Protein AF-A0A1Q7VAT1-F1 (afdb_monomer_lite)

Sequence (156 aa):
AGDKAREAEQAGADFVGTEYIAKIKENWLDFDVLIATPDQMGQLGQLGRILGPRGLMPNPKAGTVTFDVTRAVREVKAGKIEYRVDKAGNVHAAIGKVSFAPEALEQNFKAFMDQIVRSKPSTSKGVYIRNVAISSSMGPGVSVDITPYRSVGSER

pLDDT: mean 81.94, std 9.61, range [33.47, 91.94]

Secondary structure (DSSP, 8-state):
--HHHHHHHHTT-S--SSTHHHHHHTT----S---B-GGGHHHHGGGHHHHTTTT-S--GGGT-B-S-HHHHHHHHHTTPPP-EE-TTS-EE-----TTS-HHHHHHHHHHHHHHHHHT--TT--S-S---EEE--TTS--EEE--GGG--SS---

Foldseek 3Di:
DPDLQVLLVVLPPPDGDPVVLVVVVVVDDPDDEAAEEPVCVVSCVVSCVPCVVVVNRQDVVLVSYHPNNSVVSNCVVVPDWDWDQDPVRDIDTDLDDPPDDPVSSVVSVVVVLVVQLVVDDPPDDDFSDDWDWDDDPPGDTDTDDCVVSRPPPPDD

Structure (mmCIF, N/CA/C/O backbone):
data_AF-A0A1Q7VAT1-F1
#
_entry.id   AF-A0A1Q7VAT1-F1
#
loop_
_atom_site.group_PDB
_atom_site.id
_atom_site.type_symbol
_atom_site.label_atom_id
_atom_site.label_alt_id
_atom_site.label_comp_id
_atom_site.label_asym_id
_atom_site.label_entity_id
_atom_site.label_seq_id
_atom_site.pdbx_PDB_ins_code
_atom_site.Cartn_x
_atom_site.Cartn_y
_atom_site.Cartn_z
_atom_site.occupancy
_atom_site.B_iso_or_equiv
_atom_site.auth_seq_id
_atom_site.auth_comp_id
_atom_site.auth_asym_id
_atom_site.auth_atom_id
_atom_site.pdbx_PDB_model_num
ATOM 1 N N . ALA A 1 1 ? -18.378 5.296 19.110 1.00 52.69 1 ALA A N 1
ATOM 2 C CA . ALA A 1 1 ? -17.877 3.995 18.629 1.00 52.69 1 ALA A CA 1
ATOM 3 C C . ALA A 1 1 ? -19.077 3.074 18.467 1.00 52.69 1 ALA A C 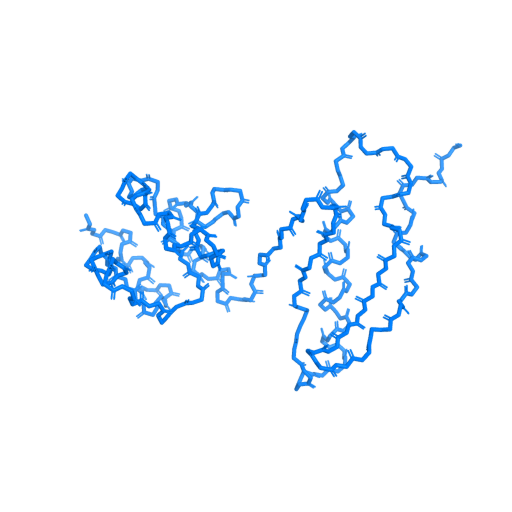1
ATOM 5 O O . ALA A 1 1 ? -19.675 2.723 19.472 1.00 52.69 1 ALA A O 1
ATOM 6 N N . GLY A 1 2 ? -19.537 2.795 17.249 1.00 62.56 2 GLY A N 1
ATOM 7 C CA . GLY A 1 2 ? -20.758 1.998 17.082 1.00 62.56 2 GLY A CA 1
ATOM 8 C C . GLY A 1 2 ? -20.930 1.505 15.659 1.00 62.56 2 GLY A C 1
ATOM 9 O O . GLY A 1 2 ? -20.718 0.330 15.390 1.00 62.56 2 GLY A O 1
ATOM 10 N N . ASP A 1 3 ? -21.215 2.415 14.735 1.00 76.19 3 ASP A N 1
ATOM 11 C CA . ASP A 1 3 ? -21.599 1.995 13.383 1.00 76.19 3 ASP A CA 1
ATOM 12 C C . ASP A 1 3 ? -20.381 1.689 12.507 1.00 76.19 3 ASP A C 1
ATOM 14 O O . ASP A 1 3 ? -20.290 0.618 11.918 1.00 76.19 3 ASP A O 1
ATOM 18 N N . LYS A 1 4 ? -19.359 2.554 12.537 1.00 79.56 4 LYS A N 1
ATOM 19 C CA . LYS A 1 4 ? -18.121 2.359 11.759 1.00 79.56 4 LYS A CA 1
ATOM 20 C C . LYS A 1 4 ? -17.284 1.158 12.205 1.00 79.56 4 LYS A C 1
ATOM 22 O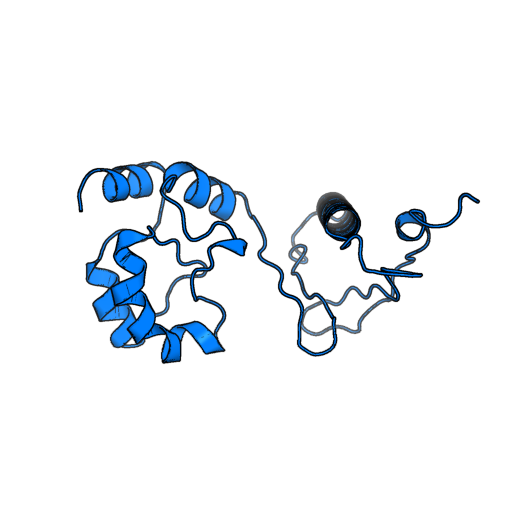 O . LYS A 1 4 ? -16.587 0.570 11.387 1.00 79.56 4 LYS A O 1
ATOM 27 N N . ALA A 1 5 ? -17.367 0.785 13.482 1.00 79.62 5 ALA A N 1
ATOM 28 C CA . ALA A 1 5 ? -16.709 -0.414 13.998 1.00 79.62 5 ALA A CA 1
ATOM 29 C C . ALA A 1 5 ? -17.399 -1.681 13.467 1.00 79.62 5 ALA A C 1
ATOM 31 O O . ALA A 1 5 ? -16.748 -2.536 12.877 1.00 79.62 5 ALA A O 1
ATOM 32 N N . ARG A 1 6 ? -18.733 -1.748 13.557 1.00 81.69 6 ARG A N 1
ATOM 33 C CA . ARG A 1 6 ? -19.515 -2.864 13.002 1.00 81.69 6 ARG A CA 1
ATOM 34 C C . ARG A 1 6 ? -19.344 -2.998 11.489 1.00 81.69 6 ARG A C 1
ATOM 36 O O . ARG A 1 6 ? -19.197 -4.105 10.984 1.00 81.69 6 ARG A O 1
ATOM 43 N N . GLU A 1 7 ? -19.316 -1.879 10.766 1.00 82.50 7 GLU A N 1
ATOM 44 C CA . GLU A 1 7 ? -19.032 -1.851 9.324 1.00 82.50 7 GLU A CA 1
ATOM 45 C C . GLU A 1 7 ? -17.648 -2.431 8.984 1.00 82.50 7 GLU A C 1
ATOM 47 O O . GLU A 1 7 ? -17.498 -3.093 7.955 1.00 82.50 7 GLU A O 1
ATOM 52 N N . ALA A 1 8 ? -16.639 -2.199 9.831 1.00 82.56 8 ALA A N 1
ATOM 53 C CA . ALA A 1 8 ? -15.291 -2.733 9.652 1.00 82.56 8 ALA A CA 1
ATOM 54 C C . ALA A 1 8 ? -15.224 -4.243 9.930 1.00 82.56 8 ALA A C 1
ATOM 56 O O . ALA A 1 8 ? -14.625 -4.980 9.147 1.00 82.56 8 ALA A O 1
ATOM 57 N N . GLU A 1 9 ? -15.880 -4.711 10.997 1.00 83.81 9 GLU A N 1
ATOM 58 C CA . GLU A 1 9 ? -15.989 -6.141 11.323 1.00 83.81 9 GLU A CA 1
ATOM 59 C C . GLU A 1 9 ? -16.681 -6.909 10.191 1.00 83.81 9 GLU A C 1
ATOM 61 O O . GLU A 1 9 ? -16.177 -7.924 9.715 1.00 83.81 9 GLU A O 1
ATOM 66 N N . GLN A 1 10 ? -17.793 -6.375 9.676 1.00 84.00 10 GLN A N 1
ATOM 67 C CA . GLN A 1 10 ? -18.518 -6.962 8.544 1.00 84.00 10 GLN A CA 1
ATOM 68 C C . GLN A 1 10 ? -17.721 -6.925 7.235 1.00 84.00 10 GLN A C 1
ATOM 70 O O . GLN A 1 10 ? -17.895 -7.789 6.376 1.00 84.00 10 GLN A O 1
ATOM 75 N N . ALA A 1 11 ? -16.840 -5.936 7.062 1.00 81.81 11 ALA A N 1
ATOM 76 C CA . ALA A 1 11 ? -15.919 -5.878 5.930 1.00 81.81 11 ALA A CA 1
ATOM 77 C C . ALA A 1 11 ? -14.768 -6.893 6.041 1.00 81.81 11 ALA A C 1
ATOM 79 O O . ALA A 1 11 ? -14.020 -7.068 5.077 1.00 81.81 11 ALA A O 1
ATOM 80 N N . GLY A 1 12 ? -14.648 -7.567 7.188 1.00 82.00 12 GLY A N 1
ATOM 81 C CA . GLY A 1 12 ? -13.654 -8.590 7.457 1.00 82.00 12 GLY A CA 1
ATOM 82 C C . GLY A 1 12 ? -12.355 -8.042 8.028 1.00 82.00 12 GLY A C 1
ATOM 83 O O . GLY A 1 12 ? -11.325 -8.650 7.783 1.00 82.00 12 GLY A O 1
ATOM 84 N N . ALA A 1 13 ? -12.349 -6.907 8.730 1.00 84.88 13 ALA A N 1
ATOM 85 C CA . ALA A 1 13 ? -11.155 -6.450 9.444 1.00 84.88 13 ALA A CA 1
ATOM 86 C C . ALA A 1 13 ? -10.781 -7.421 10.582 1.00 84.88 13 ALA A C 1
ATOM 88 O O . ALA A 1 13 ? -11.657 -7.905 11.294 1.00 84.88 13 ALA A O 1
ATOM 89 N N . ASP A 1 14 ? -9.486 -7.703 10.753 1.00 84.31 14 ASP A N 1
ATOM 90 C CA . ASP A 1 14 ? -9.007 -8.715 11.710 1.00 84.31 14 ASP A CA 1
ATOM 91 C C . ASP A 1 14 ? -9.039 -8.211 13.167 1.00 84.31 14 ASP A C 1
ATOM 93 O O . ASP A 1 14 ? -9.355 -8.964 14.086 1.00 84.31 14 ASP A O 1
ATOM 97 N N . PHE A 1 15 ? -8.770 -6.918 13.373 1.00 85.81 15 PHE A N 1
ATOM 98 C CA . PHE A 1 15 ? -8.848 -6.248 14.671 1.00 85.81 15 PHE A CA 1
ATOM 99 C C . PHE A 1 15 ? -9.597 -4.923 14.526 1.00 85.81 15 PHE A C 1
ATOM 101 O O . PHE A 1 15 ? -9.229 -4.083 13.703 1.00 85.81 15 PHE A O 1
ATOM 108 N N . VAL A 1 16 ? -10.638 -4.721 15.334 1.00 85.62 16 VAL A N 1
ATOM 109 C CA . VAL A 1 16 ? -11.474 -3.515 15.299 1.00 85.62 16 VAL A CA 1
ATOM 110 C C . VAL A 1 16 ? -11.679 -3.015 16.718 1.00 85.62 16 VAL A C 1
ATOM 112 O O . VAL A 1 16 ? -12.154 -3.758 17.564 1.00 85.62 16 VAL A O 1
ATOM 115 N N . GLY A 1 17 ? -11.334 -1.755 16.979 1.00 83.06 17 GLY A N 1
ATOM 116 C CA . GLY A 1 17 ? -11.591 -1.140 18.278 1.00 83.06 17 GLY A CA 1
ATOM 117 C C . GLY A 1 17 ? -10.589 -0.056 18.662 1.00 83.06 17 GLY A C 1
ATOM 118 O O . GLY A 1 17 ? -9.459 -0.009 18.174 1.00 83.06 17 GLY A O 1
ATOM 119 N N . THR A 1 18 ? -11.006 0.836 19.556 1.00 79.75 18 THR A N 1
ATOM 120 C CA . THR A 1 18 ? -10.150 1.899 20.109 1.00 79.75 18 THR A CA 1
ATOM 121 C C . THR A 1 18 ? -9.209 1.385 21.204 1.00 79.75 18 THR A C 1
ATOM 123 O O . THR A 1 18 ? -8.194 2.008 21.496 1.00 79.75 18 THR A O 1
ATOM 126 N N . GLU A 1 19 ? -9.499 0.225 21.786 1.00 81.56 19 GLU A N 1
ATOM 127 C CA . GLU A 1 19 ? -8.686 -0.467 22.789 1.00 81.56 19 GLU A CA 1
ATOM 128 C C . GLU A 1 19 ? -7.303 -0.874 22.262 1.00 81.56 19 GLU A C 1
ATOM 130 O O . GLU A 1 19 ? -6.327 -0.905 23.015 1.00 81.56 19 GLU A O 1
ATOM 135 N N . TYR A 1 20 ? -7.178 -1.106 20.952 1.00 82.38 20 TYR A N 1
ATOM 136 C CA . TYR A 1 20 ? -5.902 -1.438 20.323 1.00 82.38 20 TYR A CA 1
ATOM 137 C C . TYR A 1 20 ? -4.934 -0.250 20.311 1.00 82.38 20 TYR A C 1
ATOM 139 O O . TYR A 1 20 ? -3.726 -0.460 20.276 1.00 82.38 20 TYR A O 1
ATOM 147 N N . ILE A 1 21 ? -5.417 0.993 20.446 1.00 81.38 21 ILE A N 1
ATOM 148 C CA . ILE A 1 21 ? -4.556 2.183 20.562 1.00 81.38 21 ILE A CA 1
ATOM 149 C C . ILE A 1 21 ? -3.652 2.072 21.797 1.00 81.38 21 ILE A C 1
ATOM 151 O O . ILE A 1 21 ? -2.473 2.422 21.729 1.00 81.38 21 ILE A O 1
ATOM 155 N N . ALA A 1 22 ? -4.173 1.556 22.916 1.00 83.62 22 ALA A N 1
ATOM 156 C CA . ALA A 1 22 ? -3.383 1.329 24.125 1.00 83.62 22 ALA A CA 1
ATOM 157 C C . ALA A 1 22 ? -2.342 0.217 23.916 1.00 83.62 22 ALA A C 1
ATOM 159 O O . ALA A 1 22 ? -1.1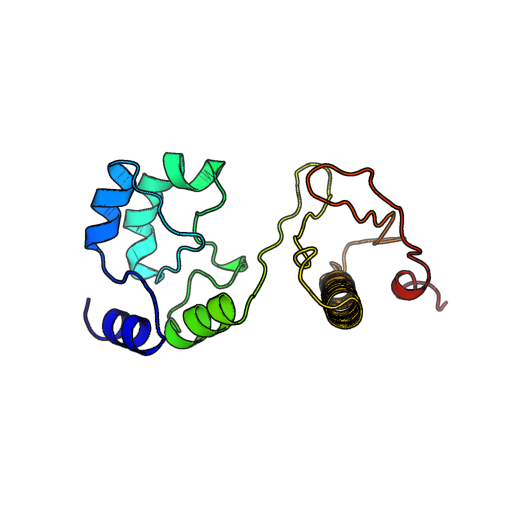75 0.408 24.246 1.00 83.62 22 ALA A O 1
ATOM 160 N N . LYS A 1 23 ? -2.720 -0.888 23.262 1.00 83.38 23 LYS A N 1
ATOM 161 C CA . LYS A 1 23 ? -1.786 -1.976 22.924 1.00 83.38 23 LYS A CA 1
ATOM 162 C C . LYS A 1 23 ? -0.657 -1.508 22.001 1.00 83.38 23 LYS A C 1
ATOM 164 O O . LYS A 1 23 ? 0.498 -1.865 22.204 1.00 83.38 23 LYS A O 1
ATOM 169 N N . ILE A 1 24 ? -0.956 -0.651 21.023 1.00 84.31 24 ILE A N 1
ATOM 170 C CA . ILE A 1 24 ? 0.060 -0.078 20.126 1.00 84.31 24 ILE A CA 1
ATOM 171 C C . ILE A 1 24 ? 1.037 0.820 20.903 1.00 84.31 24 ILE A C 1
ATOM 173 O O . ILE A 1 24 ? 2.231 0.834 20.597 1.00 84.31 24 ILE A O 1
ATOM 177 N N . LYS A 1 25 ? 0.573 1.533 21.945 1.00 82.12 25 LYS A N 1
ATOM 178 C CA . LYS A 1 25 ? 1.469 2.274 22.860 1.00 82.12 25 LYS A CA 1
ATOM 179 C C . LYS A 1 25 ? 2.420 1.335 23.605 1.00 82.12 25 LYS A C 1
ATOM 181 O O . LYS A 1 25 ? 3.569 1.704 23.822 1.00 82.12 25 LYS A O 1
ATOM 186 N N . GLU A 1 26 ? 1.965 0.130 23.932 1.00 84.62 26 GLU A N 1
ATOM 187 C CA . GLU A 1 26 ? 2.759 -0.950 24.536 1.00 84.62 26 GLU A CA 1
ATOM 188 C C . GLU A 1 26 ? 3.605 -1.733 23.512 1.00 84.62 26 GLU A C 1
ATOM 190 O O . GLU A 1 26 ? 4.134 -2.796 23.825 1.00 84.62 26 GLU A O 1
ATOM 195 N N . ASN A 1 27 ? 3.792 -1.187 22.303 1.00 81.50 27 ASN A N 1
ATOM 196 C CA . ASN A 1 27 ? 4.615 -1.753 21.230 1.00 81.50 27 ASN A CA 1
ATOM 197 C C . ASN A 1 27 ? 4.039 -3.030 20.583 1.00 81.50 27 ASN A C 1
ATOM 199 O O . ASN A 1 27 ? 4.778 -3.807 19.977 1.00 81.50 27 ASN A O 1
ATOM 203 N N . TRP A 1 28 ? 2.720 -3.230 20.659 1.00 83.50 28 TRP A N 1
ATOM 204 C CA . TRP A 1 28 ? 2.020 -4.263 19.895 1.00 83.50 28 TRP A CA 1
ATOM 205 C C . TRP A 1 28 ? 1.828 -3.837 18.431 1.00 83.50 28 TRP A C 1
ATOM 207 O O . TRP A 1 28 ? 1.232 -2.792 18.158 1.00 83.50 28 TRP A O 1
ATOM 217 N N . LEU A 1 29 ? 2.354 -4.627 17.490 1.00 80.25 29 LEU A N 1
ATOM 218 C CA . LEU A 1 29 ? 2.448 -4.277 16.065 1.00 80.25 29 LEU A CA 1
ATOM 219 C C . LEU A 1 29 ? 2.175 -5.481 15.145 1.00 80.25 29 LEU A C 1
ATOM 221 O O . LEU A 1 29 ? 2.797 -5.611 14.095 1.00 80.25 29 LEU A O 1
ATOM 225 N N . ASP A 1 30 ? 1.241 -6.350 15.529 1.00 84.62 30 ASP A N 1
ATOM 226 C CA . ASP A 1 30 ? 0.858 -7.535 14.745 1.00 84.62 30 ASP A CA 1
ATOM 227 C C . ASP A 1 30 ? -0.177 -7.190 13.654 1.00 84.62 30 ASP A C 1
ATOM 229 O O . ASP A 1 30 ? -1.235 -7.811 13.552 1.00 84.62 30 ASP A O 1
ATOM 233 N N . PHE A 1 31 ? 0.091 -6.150 12.862 1.00 85.62 31 PHE A N 1
ATOM 234 C CA . PHE A 1 31 ? -0.750 -5.747 11.733 1.00 85.62 31 PHE A CA 1
ATOM 235 C C . PHE A 1 31 ? 0.077 -5.089 10.625 1.00 85.62 31 PHE A C 1
ATOM 237 O O . PHE A 1 31 ? 1.083 -4.429 10.887 1.00 85.62 31 PHE A O 1
ATOM 244 N N . ASP A 1 32 ? -0.396 -5.221 9.386 1.00 81.06 32 ASP A N 1
ATOM 245 C CA . ASP A 1 32 ? 0.285 -4.679 8.204 1.00 81.06 32 ASP A CA 1
ATOM 246 C C . ASP A 1 32 ? -0.218 -3.285 7.806 1.00 81.06 32 ASP A C 1
ATOM 248 O O . ASP A 1 32 ? 0.547 -2.454 7.320 1.00 81.06 32 ASP A O 1
ATOM 252 N N . VAL A 1 33 ? -1.514 -3.012 7.994 1.00 84.56 33 VAL A N 1
ATOM 253 C CA . VAL A 1 33 ? -2.153 -1.757 7.572 1.00 84.56 33 VAL A CA 1
ATOM 254 C C . VAL A 1 33 ? -3.099 -1.262 8.654 1.00 84.56 33 VAL A C 1
ATOM 256 O O . VAL A 1 33 ? -3.963 -1.997 9.126 1.00 84.56 33 VAL A O 1
ATOM 259 N N . LEU A 1 34 ? -2.960 0.015 9.013 1.00 86.69 34 LEU A N 1
ATOM 260 C CA . LEU A 1 34 ? -3.858 0.699 9.935 1.00 86.69 34 LEU A CA 1
ATOM 261 C C . LEU A 1 34 ? -4.809 1.608 9.154 1.00 86.69 34 LEU A C 1
ATOM 263 O O . LEU A 1 34 ? -4.372 2.513 8.443 1.00 86.69 34 LEU A O 1
ATOM 267 N N . ILE A 1 35 ? -6.111 1.380 9.311 1.00 86.81 35 ILE A N 1
ATOM 268 C CA . ILE A 1 35 ? -7.166 2.233 8.756 1.00 86.81 35 ILE A CA 1
ATOM 269 C C . ILE A 1 35 ? -7.784 3.015 9.909 1.00 86.81 35 ILE A C 1
ATOM 271 O O . ILE A 1 35 ? -8.120 2.442 10.945 1.00 86.81 35 ILE A O 1
ATOM 275 N N . ALA A 1 36 ? -7.929 4.324 9.731 1.00 87.31 36 ALA A N 1
ATOM 276 C CA . ALA A 1 36 ? -8.461 5.208 10.756 1.00 87.31 36 ALA A CA 1
ATOM 277 C C . ALA A 1 36 ? -9.584 6.084 10.207 1.00 87.31 36 ALA A C 1
ATOM 279 O O . ALA A 1 36 ? -9.566 6.516 9.055 1.00 87.31 36 ALA A O 1
ATOM 280 N N . THR A 1 37 ? -10.549 6.403 11.057 1.00 87.38 37 THR A N 1
ATOM 281 C CA . THR A 1 37 ? -11.531 7.441 10.762 1.00 87.38 37 THR A CA 1
ATOM 282 C C . THR A 1 37 ? -10.976 8.814 11.184 1.00 87.38 37 THR A C 1
ATOM 284 O O . THR A 1 37 ? -10.199 8.897 12.145 1.00 87.38 37 THR A O 1
ATOM 287 N N . PRO A 1 38 ? -11.315 9.916 10.482 1.00 84.75 38 PRO A N 1
ATOM 288 C CA . PRO A 1 38 ? -10.750 11.242 10.764 1.00 84.75 38 PRO A CA 1
ATOM 289 C C . PRO A 1 38 ? -10.932 11.737 12.208 1.00 84.75 38 PRO A C 1
ATOM 291 O O . PRO A 1 38 ? -10.081 12.459 12.721 1.00 84.75 38 PRO A O 1
ATOM 294 N N . ASP A 1 39 ? -12.006 11.325 12.880 1.00 84.88 39 ASP A N 1
ATOM 295 C CA . ASP A 1 39 ? -12.316 11.650 14.276 1.00 84.88 39 ASP A CA 1
ATOM 296 C C . ASP A 1 39 ? -11.318 11.045 15.279 1.00 84.88 39 ASP A C 1
ATOM 298 O O . ASP A 1 39 ? -11.078 11.629 16.334 1.00 84.88 39 ASP A O 1
ATOM 302 N N . GLN A 1 40 ? -10.677 9.920 14.941 1.00 80.25 40 GLN A N 1
ATOM 303 C CA . GLN A 1 40 ? -9.716 9.235 15.817 1.00 80.25 40 GLN A CA 1
ATOM 304 C C . GLN A 1 40 ? -8.258 9.674 15.580 1.00 80.25 40 GLN A C 1
ATOM 306 O O . GLN A 1 40 ? -7.355 9.310 16.340 1.00 80.25 40 GLN A O 1
ATOM 311 N N . MET A 1 41 ? -8.001 10.512 14.567 1.00 80.12 41 MET A N 1
ATOM 312 C CA . MET A 1 41 ? -6.643 10.946 14.203 1.00 80.12 41 MET A CA 1
ATOM 313 C C . MET A 1 41 ? -5.939 11.748 15.308 1.00 80.12 41 MET A C 1
ATOM 315 O O . MET A 1 41 ? -4.717 11.661 15.443 1.00 80.12 41 MET A O 1
ATOM 319 N N . GLY A 1 42 ? -6.687 12.481 16.140 1.00 80.69 42 GLY A N 1
ATOM 320 C CA . GLY A 1 42 ? -6.119 13.232 17.266 1.00 80.69 42 GLY A CA 1
ATOM 321 C C . GLY A 1 42 ? -5.433 12.337 18.306 1.00 80.69 42 GLY A C 1
ATOM 322 O O . GLY A 1 42 ? -4.386 12.697 18.841 1.00 80.69 42 GLY A O 1
ATOM 323 N N . GLN A 1 43 ? -5.974 11.138 18.548 1.00 79.62 43 GLN A N 1
ATOM 324 C CA . GLN A 1 43 ? -5.388 10.160 19.471 1.00 79.62 43 GLN A CA 1
ATOM 325 C C . GLN A 1 43 ? -4.213 9.405 18.829 1.00 79.62 43 GLN A C 1
ATOM 327 O O . GLN A 1 43 ? -3.188 9.178 19.475 1.00 79.62 43 GLN A O 1
ATOM 332 N N . LEU A 1 44 ? -4.328 9.086 17.535 1.00 79.69 44 LEU A N 1
ATOM 333 C CA . LEU A 1 44 ? -3.283 8.432 16.738 1.00 79.69 44 LEU A CA 1
ATOM 334 C C . LEU A 1 44 ? -2.032 9.300 16.543 1.00 79.69 44 LEU A C 1
ATOM 336 O O . LEU A 1 44 ? -0.934 8.765 16.397 1.00 79.69 44 LEU A O 1
ATOM 340 N N . GLY A 1 45 ? -2.154 10.629 16.604 1.00 78.81 45 GLY A N 1
ATOM 341 C CA . GLY A 1 45 ? -1.010 11.543 16.507 1.00 78.81 45 GLY A CA 1
ATOM 342 C C . GLY A 1 45 ? 0.075 11.289 17.564 1.00 78.81 45 GLY A C 1
ATOM 343 O O . GLY A 1 45 ? 1.264 11.403 17.267 1.00 78.81 45 GLY A O 1
ATOM 344 N N . GLN A 1 46 ? -0.304 10.854 18.772 1.00 80.19 46 GLN A N 1
ATOM 345 C CA . GLN A 1 46 ? 0.648 10.511 19.842 1.00 80.19 46 GLN A CA 1
ATOM 346 C C . GLN A 1 46 ? 1.489 9.267 19.510 1.00 80.19 46 GLN A C 1
ATOM 348 O O . GLN A 1 46 ? 2.616 9.130 19.985 1.00 80.19 46 GLN A O 1
ATOM 353 N N . LEU A 1 47 ? 0.959 8.375 18.669 1.00 81.56 47 LEU A N 1
ATOM 354 C CA . LEU A 1 47 ? 1.609 7.140 18.230 1.00 81.56 47 LEU A CA 1
ATOM 355 C C . LEU A 1 47 ? 2.569 7.345 17.052 1.00 81.56 47 LEU A C 1
ATOM 357 O O . LEU A 1 47 ? 3.263 6.407 16.656 1.00 81.56 47 LEU A O 1
ATOM 361 N N . GLY A 1 48 ? 2.675 8.567 16.519 1.00 80.69 48 GLY A N 1
ATOM 362 C CA . GLY A 1 48 ? 3.531 8.878 15.372 1.00 80.69 48 GLY A CA 1
ATOM 363 C C . GLY A 1 48 ? 5.011 8.530 15.577 1.00 80.69 48 GLY A C 1
ATOM 364 O O . GLY A 1 48 ? 5.691 8.191 14.612 1.00 80.69 48 GLY A O 1
ATOM 365 N N . ARG A 1 49 ? 5.515 8.526 16.822 1.00 82.56 49 ARG A N 1
ATOM 366 C CA . ARG A 1 49 ? 6.897 8.099 17.127 1.00 82.56 49 ARG A CA 1
ATOM 367 C C . ARG A 1 49 ? 7.137 6.606 16.876 1.00 82.56 49 ARG A C 1
ATOM 369 O O . ARG A 1 49 ? 8.247 6.238 16.514 1.00 82.56 49 ARG A O 1
ATOM 376 N N . ILE A 1 50 ? 6.112 5.773 17.062 1.00 84.31 50 ILE A N 1
ATOM 377 C CA . ILE A 1 50 ? 6.186 4.314 16.895 1.00 84.31 50 ILE A CA 1
ATOM 378 C C . ILE A 1 50 ? 5.819 3.938 15.455 1.00 84.31 50 ILE A C 1
ATOM 380 O O . ILE A 1 50 ? 6.555 3.215 14.785 1.00 84.31 50 ILE A O 1
ATOM 384 N N . LEU A 1 51 ? 4.701 4.473 14.957 1.00 83.31 51 LEU A N 1
ATOM 385 C CA . LEU A 1 51 ? 4.151 4.127 13.644 1.00 83.31 51 LEU A CA 1
ATOM 386 C C . LEU A 1 51 ? 4.880 4.819 12.482 1.00 83.31 51 LEU A C 1
ATOM 388 O O . LEU A 1 51 ? 4.948 4.271 11.383 1.00 83.31 51 LEU A O 1
ATOM 392 N N . GLY A 1 52 ? 5.449 6.005 12.714 1.00 82.25 52 GLY A N 1
ATOM 393 C CA . GLY A 1 52 ? 6.112 6.817 11.691 1.00 82.25 52 GLY A CA 1
ATOM 394 C C . GLY A 1 52 ? 7.322 6.134 11.045 1.00 82.25 52 GLY A C 1
ATOM 395 O O . GLY A 1 52 ? 7.320 5.975 9.823 1.00 82.25 52 GLY A O 1
ATOM 396 N N . PRO A 1 53 ? 8.331 5.680 11.819 1.00 81.31 53 PRO A N 1
ATOM 397 C CA . PRO A 1 53 ? 9.514 5.010 11.270 1.00 81.31 53 PRO A CA 1
ATOM 398 C C . PRO A 1 53 ? 9.196 3.722 10.505 1.00 81.31 53 PRO A C 1
ATOM 400 O O . PRO A 1 53 ? 9.937 3.350 9.601 1.00 81.31 53 PRO A O 1
ATOM 403 N N . ARG A 1 54 ? 8.095 3.048 10.858 1.00 79.81 54 ARG A N 1
ATOM 404 C CA . ARG A 1 54 ? 7.671 1.779 10.250 1.00 79.81 54 ARG A CA 1
ATOM 405 C C . ARG A 1 54 ? 6.724 1.952 9.062 1.00 79.81 54 ARG A C 1
ATOM 407 O O . ARG A 1 54 ? 6.364 0.968 8.436 1.00 79.81 54 ARG A O 1
ATOM 414 N N . GLY A 1 55 ? 6.300 3.180 8.758 1.00 78.25 55 GLY A N 1
ATOM 415 C CA . GLY A 1 55 ? 5.381 3.450 7.651 1.00 78.25 55 GLY A CA 1
ATOM 416 C C . GLY A 1 55 ? 3.935 2.999 7.888 1.00 78.25 55 GLY A C 1
ATOM 417 O O . GLY A 1 55 ? 3.125 3.146 6.986 1.00 78.25 55 GLY A O 1
ATOM 418 N N . LEU A 1 56 ? 3.593 2.536 9.095 1.00 82.31 56 LEU A N 1
ATOM 419 C CA . LEU A 1 56 ? 2.252 2.058 9.469 1.00 82.31 56 LEU A CA 1
ATOM 420 C C . LEU A 1 56 ? 1.280 3.195 9.830 1.00 82.31 56 LEU A C 1
ATOM 422 O O . LEU A 1 56 ? 0.157 2.958 10.269 1.00 82.31 56 LEU A O 1
ATOM 426 N N . MET A 1 57 ? 1.725 4.448 9.720 1.00 85.06 57 MET A N 1
ATOM 427 C CA . MET A 1 57 ? 0.914 5.608 10.068 1.00 85.06 57 MET A CA 1
ATOM 428 C C . MET A 1 57 ? -0.146 5.874 8.982 1.00 85.06 57 MET A C 1
ATOM 430 O O . MET A 1 57 ? 0.227 6.041 7.818 1.00 85.06 57 MET A O 1
ATOM 434 N N . PRO A 1 58 ? -1.441 5.978 9.341 1.00 84.31 58 PRO A N 1
ATOM 435 C CA . PRO A 1 58 ? -2.509 6.191 8.373 1.00 84.31 58 PRO A CA 1
ATOM 436 C C . PRO A 1 58 ? -2.382 7.575 7.729 1.00 84.31 58 PRO A C 1
ATOM 438 O O . PRO A 1 58 ? -2.045 8.567 8.382 1.00 84.31 58 PRO A O 1
ATOM 441 N N . ASN A 1 59 ? -2.649 7.644 6.426 1.00 82.81 59 ASN A N 1
ATOM 442 C CA . ASN A 1 59 ? -2.438 8.830 5.609 1.00 82.81 59 ASN A CA 1
ATOM 443 C C . ASN A 1 59 ? -3.684 9.127 4.756 1.00 82.81 59 ASN A C 1
ATOM 445 O O . ASN A 1 59 ? -4.091 8.278 3.957 1.00 82.81 59 ASN A O 1
ATOM 449 N N . PRO A 1 60 ? -4.253 10.347 4.823 1.00 80.38 60 PRO A N 1
ATOM 450 C CA . PRO A 1 60 ? -5.366 10.745 3.960 1.00 80.38 60 PRO A CA 1
ATOM 451 C C . PRO A 1 60 ? -5.066 10.591 2.467 1.00 80.38 60 PRO A C 1
ATOM 453 O O . PRO A 1 60 ? -5.948 10.223 1.699 1.00 80.38 60 PRO A O 1
ATOM 456 N N . LYS A 1 61 ? -3.809 10.801 2.044 1.00 77.94 61 LYS A N 1
ATOM 457 C CA . LYS A 1 61 ? -3.413 10.642 0.633 1.00 77.94 61 LYS A CA 1
ATOM 458 C C . LYS A 1 61 ? -3.438 9.189 0.163 1.00 77.94 61 LYS A C 1
ATOM 460 O O . LYS A 1 61 ? -3.686 8.942 -1.010 1.00 77.94 61 LYS A O 1
ATOM 465 N N . ALA A 1 62 ? -3.188 8.247 1.068 1.00 74.88 62 ALA A N 1
ATOM 466 C CA . ALA A 1 62 ? -3.268 6.819 0.776 1.00 74.88 62 ALA A CA 1
ATOM 467 C C . ALA A 1 62 ? -4.723 6.305 0.792 1.00 74.88 62 ALA A C 1
ATOM 469 O O . ALA A 1 62 ? -4.992 5.172 0.395 1.00 74.88 62 ALA A O 1
ATOM 470 N N . GLY A 1 63 ? -5.677 7.130 1.247 1.00 77.56 63 GLY A N 1
ATOM 471 C CA . GLY A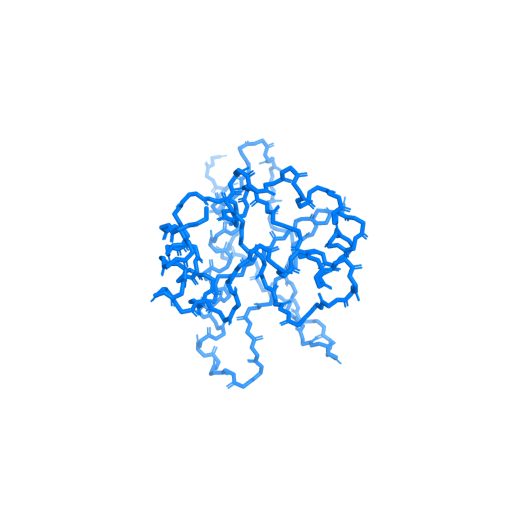 1 63 ? -7.069 6.730 1.449 1.00 77.56 63 GLY A CA 1
ATOM 472 C C . GLY A 1 63 ? -7.275 5.820 2.664 1.00 77.56 63 GLY A C 1
ATOM 473 O O . GLY A 1 63 ? -8.369 5.298 2.844 1.00 77.56 63 GLY A O 1
ATOM 474 N N . THR A 1 64 ? -6.250 5.642 3.507 1.00 83.12 64 THR A N 1
ATOM 475 C CA . THR A 1 64 ? -6.334 4.886 4.770 1.00 83.12 64 THR A CA 1
ATOM 476 C C . THR A 1 64 ? -6.947 5.709 5.905 1.00 83.12 64 THR A C 1
ATOM 478 O O . THR A 1 64 ? -7.249 5.169 6.967 1.00 83.12 64 THR A O 1
ATOM 481 N N . VAL A 1 65 ? -7.190 7.004 5.663 1.00 87.00 65 VAL A N 1
ATOM 482 C CA . VAL A 1 65 ? -8.027 7.862 6.506 1.00 87.00 65 VAL A CA 1
ATOM 483 C C . VAL A 1 65 ? -9.310 8.195 5.752 1.00 87.00 65 VAL A C 1
ATOM 485 O O . VAL A 1 65 ? -9.291 9.005 4.827 1.00 87.00 65 VAL A O 1
ATOM 488 N N . THR A 1 66 ? -10.421 7.559 6.121 1.00 85.88 66 THR A N 1
ATOM 489 C CA . THR A 1 66 ? -11.716 7.748 5.449 1.00 85.88 66 THR A CA 1
ATOM 490 C C . THR A 1 66 ? -12.890 7.455 6.381 1.00 85.88 66 THR A C 1
ATOM 492 O O . THR A 1 66 ? -12.751 6.745 7.374 1.00 85.88 66 THR A O 1
ATOM 495 N N . PHE A 1 67 ? -14.063 8.001 6.053 1.00 85.12 67 PHE A N 1
ATOM 496 C CA . PHE A 1 67 ? -15.330 7.618 6.683 1.00 85.12 67 PHE A CA 1
ATOM 497 C C . PHE A 1 67 ? -15.940 6.352 6.059 1.00 85.12 67 PHE A C 1
ATOM 499 O O . PHE A 1 67 ? -16.819 5.736 6.662 1.00 85.12 67 PHE A O 1
ATOM 506 N N . ASP A 1 68 ? -15.491 5.949 4.868 1.00 86.19 68 ASP A N 1
ATOM 507 C CA . ASP A 1 68 ? -15.917 4.716 4.195 1.00 86.19 68 ASP A CA 1
ATOM 508 C C . ASP A 1 68 ? -14.966 3.560 4.541 1.00 86.19 68 ASP A C 1
ATOM 510 O O . ASP A 1 68 ? -14.069 3.191 3.777 1.00 86.19 68 ASP A O 1
ATOM 514 N N . VAL A 1 69 ? -15.129 3.032 5.757 1.00 84.94 69 VAL A N 1
ATOM 515 C CA . VAL A 1 69 ? -14.250 1.990 6.307 1.00 84.94 69 VAL A CA 1
ATOM 516 C C . VAL A 1 69 ? -14.450 0.664 5.578 1.00 84.94 69 VAL A C 1
ATOM 518 O O . VAL A 1 69 ? -13.475 -0.026 5.290 1.00 84.94 69 VAL A O 1
ATOM 521 N N . THR A 1 70 ? -15.686 0.327 5.198 1.00 86.12 70 THR A N 1
ATOM 522 C CA . THR A 1 70 ? -15.991 -0.907 4.463 1.00 86.12 70 THR A CA 1
ATOM 523 C C . THR A 1 70 ? -15.234 -0.976 3.144 1.00 86.12 70 THR A C 1
ATOM 525 O O . THR A 1 70 ? -14.617 -2.000 2.837 1.00 86.12 70 THR A O 1
ATOM 528 N N . ARG A 1 71 ? -15.246 0.110 2.363 1.00 86.19 71 ARG A N 1
ATOM 529 C CA . ARG A 1 71 ? -14.504 0.159 1.105 1.00 86.19 71 ARG A CA 1
ATOM 530 C C . ARG A 1 71 ? -13.000 0.093 1.340 1.00 86.19 71 ARG A C 1
ATOM 532 O O . ARG A 1 71 ? -12.331 -0.678 0.659 1.00 86.19 71 ARG A O 1
ATOM 539 N N . ALA A 1 72 ? -12.476 0.848 2.305 1.00 85.25 72 ALA A N 1
ATOM 540 C CA . ALA A 1 72 ? -11.045 0.850 2.601 1.00 85.25 72 ALA A CA 1
ATOM 541 C C . ALA A 1 72 ? -10.535 -0.540 3.014 1.00 85.25 72 ALA A C 1
ATOM 543 O O . ALA A 1 72 ? -9.524 -0.996 2.486 1.00 85.25 72 ALA A O 1
ATOM 544 N N . VAL A 1 73 ? -11.258 -1.244 3.890 1.00 86.38 73 VAL A N 1
ATOM 545 C CA . VAL A 1 73 ? -10.905 -2.608 4.321 1.00 86.38 73 VAL A CA 1
ATOM 546 C C . VAL A 1 73 ? -10.913 -3.570 3.134 1.00 86.38 73 VAL A C 1
ATOM 548 O O . VAL A 1 73 ? -9.962 -4.329 2.953 1.00 86.38 73 VAL A O 1
ATOM 551 N N . ARG A 1 74 ? -11.940 -3.508 2.275 1.00 86.12 74 ARG A N 1
ATOM 552 C CA . ARG A 1 74 ? -12.022 -4.356 1.075 1.00 86.12 74 ARG A CA 1
ATOM 553 C C . ARG A 1 74 ? -10.902 -4.073 0.082 1.00 86.12 74 ARG A C 1
ATOM 555 O O . ARG A 1 74 ? -10.320 -5.014 -0.440 1.00 86.12 74 ARG A O 1
ATOM 562 N N . GLU A 1 75 ? -10.588 -2.805 -0.172 1.00 84.12 75 GLU A N 1
ATOM 563 C CA . GLU A 1 75 ? -9.497 -2.424 -1.075 1.00 84.12 75 GLU A CA 1
ATOM 564 C C . GLU A 1 75 ? -8.138 -2.911 -0.557 1.00 84.12 75 GLU A C 1
ATOM 566 O O . GLU A 1 75 ? -7.339 -3.442 -1.325 1.00 84.12 75 GLU A O 1
ATOM 571 N N . VAL A 1 76 ? -7.885 -2.778 0.747 1.00 83.62 76 VAL A N 1
ATOM 572 C CA . VAL A 1 76 ? -6.644 -3.262 1.365 1.00 83.62 76 VAL A CA 1
ATOM 573 C C . VAL A 1 76 ? -6.562 -4.787 1.302 1.00 83.62 76 VAL A C 1
ATOM 575 O O . VAL A 1 76 ? -5.544 -5.321 0.863 1.00 83.62 76 VAL A O 1
ATOM 578 N N . LYS A 1 77 ? -7.645 -5.503 1.635 1.00 80.88 77 LYS A N 1
ATOM 579 C CA . LYS A 1 77 ? -7.688 -6.972 1.525 1.00 80.88 77 LYS A CA 1
ATOM 580 C C . LYS A 1 77 ? -7.620 -7.475 0.082 1.00 80.88 77 LYS A C 1
ATOM 582 O O . LYS A 1 77 ? -7.114 -8.568 -0.147 1.00 80.88 77 LYS A O 1
ATOM 587 N N . ALA A 1 78 ? -8.052 -6.675 -0.891 1.00 80.12 78 ALA A N 1
ATOM 588 C CA . ALA A 1 78 ? -7.886 -6.968 -2.314 1.00 80.12 78 ALA A CA 1
ATOM 589 C C . ALA A 1 78 ? -6.432 -6.813 -2.806 1.00 80.12 78 ALA A C 1
ATOM 591 O O . ALA A 1 78 ? -6.161 -7.058 -3.979 1.00 80.12 78 ALA A O 1
ATOM 592 N N . GLY A 1 79 ? -5.492 -6.425 -1.935 1.00 74.75 79 GLY A N 1
ATOM 593 C CA . GLY A 1 79 ? -4.073 -6.323 -2.270 1.00 74.75 79 GLY A CA 1
ATOM 594 C C . GLY A 1 79 ? -3.660 -4.948 -2.787 1.00 74.75 79 GLY A C 1
ATOM 595 O O . GLY A 1 79 ? -2.698 -4.846 -3.547 1.00 74.75 79 GLY A O 1
ATOM 596 N N . LYS A 1 80 ? -4.365 -3.878 -2.399 1.00 77.19 80 LYS A N 1
ATOM 597 C CA . LYS A 1 80 ? -3.933 -2.508 -2.697 1.00 77.19 80 LYS A CA 1
ATOM 598 C C . LYS A 1 80 ? -2.570 -2.241 -2.056 1.00 77.19 80 LYS A C 1
ATOM 600 O O . LYS A 1 80 ? -2.433 -2.243 -0.836 1.00 77.19 80 LYS A O 1
ATOM 605 N N . ILE A 1 81 ? -1.573 -1.978 -2.895 1.00 75.75 81 ILE A N 1
ATOM 606 C CA . ILE A 1 81 ? -0.209 -1.665 -2.463 1.00 75.75 81 ILE A CA 1
ATOM 607 C C . ILE A 1 81 ? -0.081 -0.151 -2.279 1.00 75.75 81 ILE A C 1
ATOM 609 O O . ILE A 1 81 ? -0.368 0.621 -3.198 1.00 75.75 81 ILE A O 1
ATOM 613 N N . GLU A 1 82 ? 0.378 0.280 -1.104 1.00 75.81 82 GLU A N 1
ATOM 614 C CA . GLU A 1 82 ? 0.815 1.660 -0.894 1.00 75.81 82 GLU A CA 1
ATOM 615 C C . GLU A 1 82 ? 2.265 1.808 -1.371 1.00 75.81 82 GLU A C 1
ATOM 617 O O . GLU A 1 82 ? 3.143 1.036 -0.988 1.00 75.81 82 GLU A O 1
ATOM 622 N N . TYR A 1 83 ? 2.521 2.815 -2.204 1.00 81.69 83 TYR A N 1
ATOM 623 C CA . TYR A 1 83 ? 3.868 3.195 -2.613 1.00 81.69 83 TYR A CA 1
ATOM 624 C C . TYR A 1 83 ? 4.139 4.648 -2.231 1.00 81.69 83 TYR A C 1
ATOM 626 O O . TYR A 1 83 ? 3.256 5.510 -2.273 1.00 81.69 83 TYR A O 1
ATOM 634 N N . ARG A 1 84 ? 5.386 4.929 -1.851 1.00 79.38 84 ARG A N 1
ATOM 635 C CA . ARG A 1 84 ? 5.845 6.261 -1.454 1.00 79.38 84 ARG A CA 1
ATOM 636 C C . ARG A 1 84 ? 7.117 6.613 -2.208 1.00 79.38 84 ARG A C 1
ATOM 638 O O . ARG A 1 84 ? 7.939 5.747 -2.490 1.00 79.38 84 ARG A O 1
ATOM 645 N N . VAL A 1 85 ? 7.256 7.900 -2.507 1.00 84.69 85 VAL A N 1
ATOM 646 C CA . VAL A 1 85 ? 8.482 8.466 -3.068 1.00 84.69 85 VAL A CA 1
ATOM 647 C C . VAL A 1 85 ? 9.474 8.713 -1.931 1.00 84.69 85 VAL A C 1
ATOM 649 O O . VAL A 1 85 ? 9.115 9.312 -0.912 1.00 84.69 85 VAL A O 1
ATOM 652 N N . ASP A 1 86 ? 10.705 8.238 -2.086 1.00 85.62 86 ASP A N 1
ATOM 653 C CA . ASP A 1 86 ? 11.792 8.531 -1.152 1.00 85.62 86 ASP A CA 1
ATOM 654 C C . ASP A 1 86 ? 12.321 9.975 -1.330 1.00 85.62 86 ASP A C 1
ATOM 656 O O . ASP A 1 86 ? 11.867 10.745 -2.177 1.00 85.62 86 ASP A O 1
ATOM 660 N N . LYS A 1 87 ? 13.310 10.381 -0.526 1.00 82.56 87 LYS A N 1
ATOM 661 C CA . LYS A 1 87 ? 13.916 11.721 -0.657 1.00 82.56 87 LYS A CA 1
ATOM 662 C C . LYS A 1 87 ? 14.720 11.904 -1.952 1.00 82.56 87 LYS A C 1
ATOM 664 O O . LYS A 1 87 ? 14.980 13.040 -2.334 1.00 82.56 87 LYS A O 1
ATOM 669 N N . ALA A 1 88 ? 15.130 10.811 -2.591 1.00 87.44 88 ALA A N 1
ATOM 670 C CA . ALA A 1 88 ? 15.900 10.803 -3.829 1.00 87.44 88 ALA A CA 1
ATOM 671 C C . ALA A 1 88 ? 15.009 10.755 -5.088 1.00 87.44 88 ALA A C 1
ATOM 673 O O . ALA A 1 88 ? 15.523 10.865 -6.200 1.00 87.44 88 ALA A O 1
ATOM 674 N N . GLY A 1 89 ? 13.686 10.646 -4.931 1.00 83.56 89 GLY A N 1
ATOM 675 C CA . GLY A 1 89 ? 12.734 10.564 -6.036 1.00 83.56 89 GLY A CA 1
ATOM 676 C C . GLY A 1 89 ? 12.484 9.146 -6.559 1.00 83.56 89 GLY A C 1
ATOM 677 O O . GLY A 1 89 ? 11.898 9.006 -7.630 1.00 83.56 89 GLY A O 1
ATOM 678 N N . ASN A 1 90 ? 12.903 8.105 -5.837 1.00 89.12 90 ASN A N 1
ATOM 679 C CA . ASN A 1 90 ? 12.645 6.712 -6.189 1.00 89.12 90 ASN A CA 1
ATOM 680 C C . ASN A 1 90 ? 11.319 6.224 -5.606 1.00 89.12 90 ASN A C 1
ATOM 682 O O . ASN A 1 90 ? 10.884 6.658 -4.538 1.00 89.12 90 ASN A O 1
ATOM 686 N N . VAL A 1 91 ? 10.704 5.272 -6.306 1.00 89.06 91 VAL A N 1
ATOM 687 C CA . VAL A 1 91 ? 9.499 4.571 -5.865 1.00 89.06 91 VAL A CA 1
ATOM 688 C C . VAL A 1 91 ? 9.834 3.096 -5.701 1.00 89.06 91 VAL A C 1
ATOM 690 O O . VAL A 1 91 ? 10.355 2.469 -6.621 1.00 89.06 91 VAL A O 1
ATOM 693 N N . HIS A 1 92 ? 9.496 2.543 -4.539 1.00 87.81 92 HIS A N 1
ATOM 694 C CA . HIS A 1 92 ? 9.624 1.119 -4.249 1.00 87.81 92 HIS A CA 1
ATOM 695 C C . HIS A 1 92 ? 8.236 0.529 -4.007 1.00 87.81 92 HIS A C 1
ATOM 697 O O . HIS A 1 92 ? 7.453 1.086 -3.237 1.00 87.81 92 HIS A O 1
ATOM 703 N N . ALA A 1 93 ? 7.935 -0.591 -4.662 1.00 87.62 93 ALA A N 1
ATOM 704 C CA . ALA A 1 93 ? 6.691 -1.327 -4.476 1.00 87.62 93 ALA A CA 1
ATOM 705 C C . ALA A 1 93 ? 6.924 -2.825 -4.692 1.00 87.62 93 ALA A C 1
ATOM 707 O O . ALA A 1 93 ? 7.655 -3.225 -5.599 1.00 87.62 93 ALA A O 1
ATOM 708 N N . ALA A 1 94 ? 6.290 -3.654 -3.865 1.00 87.38 94 ALA A N 1
ATOM 709 C CA . ALA A 1 94 ? 6.319 -5.102 -4.018 1.00 87.38 94 ALA A CA 1
ATOM 710 C C . ALA A 1 94 ? 5.195 -5.544 -4.966 1.00 87.38 94 ALA A C 1
ATOM 712 O O . ALA A 1 94 ? 4.029 -5.505 -4.593 1.00 87.38 94 ALA A O 1
ATOM 713 N N . ILE A 1 95 ? 5.540 -5.972 -6.182 1.00 86.75 95 ILE A N 1
ATOM 714 C CA . ILE A 1 95 ? 4.566 -6.385 -7.215 1.00 86.75 95 ILE A CA 1
ATOM 715 C C . ILE A 1 95 ? 4.022 -7.814 -7.027 1.00 86.75 95 ILE A C 1
ATOM 717 O O . ILE A 1 95 ? 3.055 -8.203 -7.681 1.00 86.75 95 ILE A O 1
ATOM 721 N N . GLY A 1 96 ? 4.635 -8.615 -6.152 1.00 86.88 96 GLY A N 1
ATOM 722 C CA . GLY A 1 96 ? 4.211 -9.987 -5.885 1.00 86.88 96 GLY A CA 1
ATOM 723 C C . GLY A 1 96 ? 5.269 -10.823 -5.170 1.00 86.88 96 GLY A C 1
ATOM 724 O O . GLY A 1 96 ? 6.299 -10.314 -4.726 1.00 86.88 96 GLY A O 1
ATOM 725 N N . LYS A 1 97 ? 4.996 -12.126 -5.060 1.00 85.62 97 LYS A N 1
ATOM 726 C CA . LYS A 1 97 ? 5.918 -13.139 -4.524 1.00 85.62 97 LYS A CA 1
ATOM 727 C C . LYS A 1 97 ? 6.357 -14.087 -5.637 1.00 85.62 97 LYS A C 1
ATOM 729 O O . LYS A 1 97 ? 5.642 -14.270 -6.613 1.00 85.62 97 LYS A O 1
ATOM 734 N N . VAL A 1 98 ? 7.491 -14.759 -5.437 1.00 85.25 98 VAL A N 1
ATOM 735 C CA . VAL A 1 98 ? 8.014 -15.781 -6.371 1.00 85.25 98 VAL A CA 1
ATOM 736 C C . VAL A 1 98 ? 7.029 -16.938 -6.577 1.00 85.25 98 VAL A C 1
ATOM 738 O O . VAL A 1 98 ? 7.042 -17.584 -7.613 1.00 85.25 98 VAL A O 1
ATOM 741 N N . SER A 1 99 ? 6.142 -17.185 -5.611 1.00 87.44 99 SER A N 1
ATOM 742 C CA . SER A 1 99 ? 5.108 -18.216 -5.702 1.00 87.44 99 SER A CA 1
ATOM 743 C C . SER A 1 99 ? 3.959 -17.876 -6.660 1.00 87.44 99 SER A C 1
ATOM 745 O O . SER A 1 99 ? 3.057 -18.693 -6.818 1.00 87.44 99 SER A O 1
A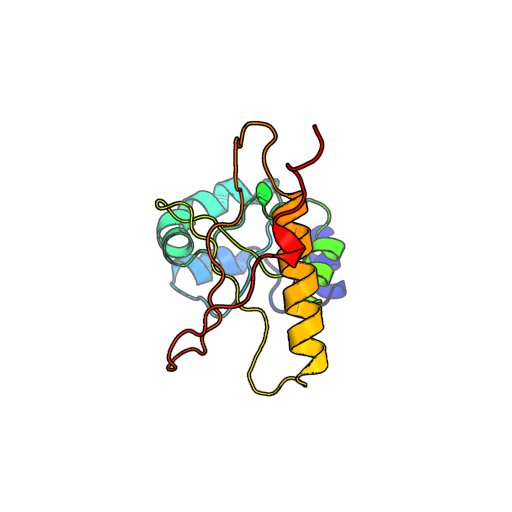TOM 747 N N . PHE A 1 100 ? 3.916 -16.668 -7.228 1.00 88.19 100 PHE A N 1
ATOM 748 C CA . PHE A 1 100 ? 2.872 -16.275 -8.175 1.00 88.19 100 PHE A CA 1
ATOM 749 C C . PHE A 1 100 ? 3.214 -16.776 -9.578 1.00 88.19 100 PHE A C 1
ATOM 751 O O . PHE A 1 100 ? 4.383 -16.911 -9.934 1.00 88.19 100 PHE A O 1
ATOM 758 N N . ALA A 1 101 ? 2.180 -17.021 -10.384 1.00 91.94 101 ALA A N 1
ATOM 759 C CA . ALA A 1 101 ? 2.364 -17.357 -11.788 1.00 91.94 101 ALA A CA 1
ATOM 760 C C . ALA A 1 101 ? 3.052 -16.191 -12.536 1.00 91.94 101 ALA A C 1
ATOM 762 O O . ALA A 1 101 ? 2.751 -15.026 -12.237 1.00 91.94 101 ALA A O 1
ATOM 763 N N . PRO A 1 102 ? 3.946 -16.466 -13.504 1.00 89.38 102 PRO A N 1
ATOM 764 C CA . PRO A 1 102 ? 4.634 -15.429 -14.274 1.00 89.38 102 PRO A CA 1
ATOM 765 C C . PRO A 1 102 ? 3.683 -14.411 -14.918 1.00 89.38 102 PRO A C 1
ATOM 767 O O . PRO A 1 102 ? 3.951 -13.212 -14.899 1.00 89.38 102 PRO A O 1
ATOM 770 N N . GLU A 1 103 ? 2.531 -14.868 -15.407 1.00 91.50 103 GLU A N 1
ATOM 771 C CA . GLU A 1 103 ? 1.524 -14.035 -16.065 1.00 91.50 103 GLU A CA 1
ATOM 772 C C . GLU A 1 103 ? 0.890 -13.041 -15.084 1.00 91.50 103 GLU A C 1
ATOM 774 O O . GLU A 1 103 ? 0.649 -11.883 -15.425 1.00 91.50 103 GLU A O 1
ATOM 779 N N . ALA A 1 104 ? 0.661 -13.466 -13.837 1.00 88.81 104 ALA A N 1
ATOM 780 C CA . ALA A 1 104 ? 0.136 -12.597 -12.788 1.00 88.81 104 ALA A CA 1
ATOM 781 C C . ALA A 1 104 ? 1.161 -11.525 -12.384 1.00 88.81 104 ALA A C 1
ATOM 783 O O . ALA A 1 104 ? 0.799 -10.370 -12.165 1.00 88.81 104 ALA A O 1
ATOM 784 N N . LEU A 1 105 ? 2.451 -11.880 -12.328 1.00 87.56 105 LEU A N 1
ATOM 785 C CA . LEU A 1 105 ? 3.524 -10.917 -12.058 1.00 87.56 105 LEU A CA 1
ATOM 786 C C . LEU A 1 105 ? 3.642 -9.875 -13.176 1.00 87.56 105 LEU A C 1
ATOM 788 O O . LEU A 1 105 ? 3.802 -8.687 -12.890 1.00 87.56 105 LEU A O 1
ATOM 792 N N . GLU A 1 106 ? 3.510 -10.295 -14.435 1.00 89.19 106 GLU A N 1
ATOM 793 C CA . GLU A 1 106 ? 3.517 -9.388 -15.584 1.00 89.19 106 GLU A CA 1
ATOM 794 C C . GLU A 1 106 ? 2.318 -8.427 -15.560 1.00 89.19 106 GLU A C 1
ATOM 796 O O . GLU A 1 106 ? 2.480 -7.223 -15.775 1.00 89.19 106 GLU A O 1
ATOM 801 N N . GLN A 1 107 ? 1.119 -8.931 -15.253 1.00 90.12 107 GLN A N 1
ATOM 802 C CA . GLN A 1 107 ? -0.087 -8.108 -15.123 1.00 90.12 107 GLN A CA 1
ATOM 803 C C . GLN A 1 107 ? 0.036 -7.086 -13.989 1.00 90.12 107 GLN A C 1
ATOM 805 O O . GLN A 1 107 ? -0.270 -5.909 -14.192 1.00 90.12 107 GLN A O 1
ATOM 810 N N . ASN A 1 108 ? 0.546 -7.501 -12.826 1.00 89.75 108 ASN A N 1
ATOM 811 C CA . ASN A 1 108 ? 0.781 -6.601 -11.697 1.00 89.75 108 ASN A CA 1
ATOM 812 C C . ASN A 1 108 ? 1.802 -5.514 -12.046 1.00 89.75 108 ASN A C 1
ATOM 814 O O . ASN A 1 108 ? 1.603 -4.344 -11.716 1.00 89.75 108 ASN A O 1
ATOM 818 N N . PHE A 1 109 ? 2.878 -5.883 -12.745 1.00 88.62 109 PHE A N 1
ATOM 819 C CA . PHE A 1 109 ? 3.890 -4.936 -13.198 1.00 88.62 109 PHE A CA 1
ATOM 820 C C . PHE A 1 109 ? 3.314 -3.906 -14.178 1.00 88.62 109 PHE A C 1
ATOM 822 O O . PHE A 1 109 ? 3.512 -2.707 -13.983 1.00 88.62 109 PHE A O 1
ATOM 829 N N . LYS A 1 110 ? 2.552 -4.350 -15.187 1.00 88.50 110 LYS A N 1
ATOM 830 C CA . LYS A 1 110 ? 1.879 -3.461 -16.150 1.00 88.50 110 LYS A CA 1
ATOM 831 C C . LYS A 1 110 ? 0.924 -2.494 -15.450 1.00 88.50 110 LYS A C 1
ATOM 833 O O . LYS A 1 110 ? 1.038 -1.286 -15.638 1.00 88.50 110 LYS A O 1
ATOM 838 N N . ALA A 1 111 ? 0.061 -3.005 -14.572 1.00 88.62 111 ALA A N 1
ATOM 839 C CA . ALA A 1 111 ? -0.877 -2.185 -13.807 1.00 88.62 111 ALA A CA 1
ATOM 840 C C . ALA A 1 111 ? -0.163 -1.136 -12.935 1.00 88.62 111 ALA A C 1
ATOM 842 O O . ALA A 1 111 ? -0.599 0.015 -12.853 1.00 88.62 111 ALA A O 1
ATOM 843 N N . PHE A 1 112 ? 0.954 -1.511 -12.307 1.00 88.31 112 PHE A N 1
ATOM 844 C CA . PHE A 1 112 ? 1.758 -0.595 -11.504 1.00 88.31 112 PHE A CA 1
ATOM 845 C C . PHE A 1 112 ? 2.410 0.505 -12.354 1.00 88.31 112 PHE A C 1
ATOM 847 O O . PHE A 1 112 ? 2.343 1.685 -12.002 1.00 88.31 112 PHE A O 1
ATOM 854 N N . MET A 1 113 ? 2.992 0.142 -13.499 1.00 87.56 113 MET A N 1
ATOM 855 C CA . MET A 1 113 ? 3.613 1.097 -14.419 1.00 87.56 113 MET A CA 1
ATOM 856 C C . MET A 1 113 ? 2.595 2.073 -15.016 1.00 87.56 113 MET A C 1
ATOM 858 O O . MET A 1 113 ? 2.843 3.281 -15.026 1.00 87.56 113 MET A O 1
ATOM 862 N N . ASP A 1 114 ? 1.421 1.590 -15.423 1.00 87.56 114 ASP A N 1
ATOM 863 C CA . ASP A 1 114 ? 0.330 2.434 -15.918 1.00 87.56 114 ASP A CA 1
ATOM 864 C C . ASP A 1 114 ? -0.125 3.444 -14.857 1.00 87.56 114 ASP A C 1
ATOM 866 O O . ASP A 1 114 ? -0.358 4.622 -15.151 1.00 87.56 114 ASP A O 1
ATOM 870 N N . GLN A 1 115 ? -0.200 3.011 -13.597 1.00 86.69 115 GLN A N 1
ATOM 871 C CA . GLN A 1 115 ? -0.561 3.882 -12.485 1.00 86.69 115 GLN A CA 1
ATOM 872 C C . GLN A 1 115 ? 0.512 4.941 -12.202 1.00 86.69 115 GLN A C 1
ATOM 874 O O . GLN A 1 115 ? 0.167 6.089 -11.903 1.00 86.69 115 GLN A O 1
ATOM 879 N N . ILE A 1 116 ? 1.801 4.608 -12.340 1.00 86.62 116 ILE A N 1
ATOM 880 C CA . ILE A 1 116 ? 2.894 5.586 -12.236 1.00 86.62 116 ILE A CA 1
ATOM 881 C C . ILE A 1 116 ? 2.768 6.635 -13.341 1.00 86.62 116 ILE A C 1
ATOM 883 O O . ILE A 1 116 ? 2.812 7.830 -13.049 1.00 86.62 116 ILE A O 1
ATOM 887 N N . VAL A 1 117 ? 2.564 6.215 -14.592 1.00 84.81 117 VAL A N 1
ATOM 888 C CA . VAL A 1 117 ? 2.424 7.138 -15.731 1.00 84.81 117 VAL A CA 1
ATOM 889 C C . VAL A 1 117 ? 1.232 8.078 -15.534 1.00 84.81 117 VAL A C 1
ATOM 891 O O . VAL A 1 117 ? 1.357 9.281 -15.762 1.00 84.81 117 VAL A O 1
ATOM 894 N N . ARG A 1 118 ? 0.099 7.567 -15.035 1.00 84.38 118 ARG A N 1
ATOM 895 C CA . ARG A 1 118 ? -1.082 8.381 -14.688 1.00 84.38 118 ARG A CA 1
ATOM 896 C C . ARG A 1 118 ? -0.840 9.333 -13.522 1.00 84.38 118 ARG A C 1
ATOM 898 O O . ARG A 1 118 ? -1.412 10.417 -13.490 1.00 84.38 118 ARG A O 1
ATOM 905 N N . SER A 1 119 ? 0.011 8.942 -12.578 1.00 84.00 119 SER A N 1
ATOM 906 C CA . SER A 1 119 ? 0.373 9.753 -11.411 1.00 84.00 119 SER A CA 1
ATOM 907 C C . SER A 1 119 ? 1.410 10.838 -11.727 1.00 84.00 119 SER A C 1
ATOM 909 O O . SER A 1 119 ? 1.813 11.56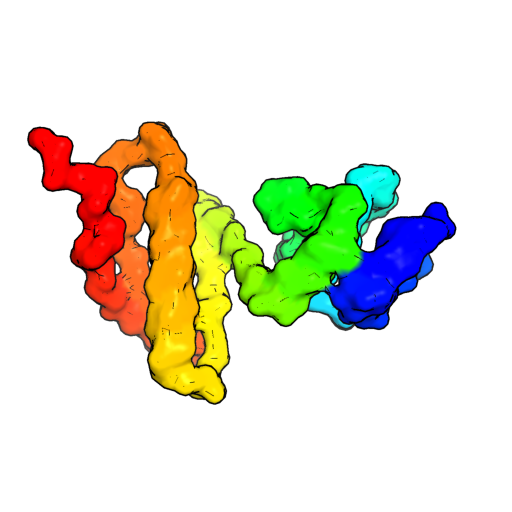7 -10.818 1.00 84.00 119 SER A O 1
ATOM 911 N N . LYS A 1 120 ? 1.850 10.968 -12.990 1.00 82.06 120 LYS A N 1
ATOM 912 C CA . LYS A 1 120 ? 2.797 11.997 -13.430 1.00 82.06 120 LYS A CA 1
ATOM 913 C C . LYS A 1 120 ? 2.256 13.403 -13.122 1.00 82.06 120 LYS A C 1
ATOM 915 O O . LYS A 1 120 ? 1.236 13.803 -13.687 1.00 82.06 120 LYS A O 1
ATOM 920 N N . PRO A 1 121 ? 2.952 14.201 -12.292 1.00 82.94 121 PRO A N 1
ATOM 921 C CA . PRO A 1 121 ? 2.588 15.593 -12.067 1.00 82.94 121 PRO A CA 1
ATOM 922 C C . PRO A 1 121 ? 2.697 16.410 -13.359 1.00 82.94 121 PRO A C 1
ATOM 924 O O . PRO A 1 121 ? 3.656 16.266 -14.119 1.00 82.94 121 PRO A O 1
ATOM 927 N N . SER A 1 122 ? 1.769 17.344 -13.573 1.00 78.44 122 SER A N 1
ATOM 928 C CA . SER A 1 122 ? 1.786 18.262 -14.725 1.00 78.44 122 SER A CA 1
ATOM 929 C C . SER A 1 122 ? 3.020 19.175 -14.763 1.00 78.44 122 SER A C 1
ATOM 931 O O . SER A 1 122 ? 3.390 19.687 -15.816 1.00 78.44 122 SER A O 1
ATOM 933 N N . THR A 1 123 ? 3.689 19.357 -13.625 1.00 80.94 123 THR A N 1
ATOM 934 C CA . THR A 1 123 ? 4.917 20.149 -13.487 1.00 80.94 123 THR A CA 1
ATOM 935 C C . THR A 1 123 ? 6.184 19.391 -13.892 1.00 80.94 123 THR A C 1
ATOM 937 O O . THR A 1 123 ? 7.239 20.008 -14.056 1.00 80.94 123 THR A O 1
ATOM 940 N N . SER A 1 124 ? 6.115 18.066 -14.065 1.00 77.81 124 SER A N 1
ATOM 941 C CA . SER A 1 124 ? 7.273 17.242 -14.417 1.00 77.81 124 SER A CA 1
ATOM 942 C C . SER A 1 124 ? 7.620 17.378 -15.903 1.00 77.81 124 SER A C 1
ATOM 944 O O . SER A 1 124 ? 6.904 16.884 -16.776 1.00 77.81 124 SER A O 1
ATOM 946 N N . LYS A 1 125 ? 8.755 18.026 -16.192 1.00 73.31 125 LYS A N 1
ATOM 947 C CA . LYS A 1 125 ? 9.298 18.206 -17.548 1.00 73.31 125 LYS A CA 1
ATOM 948 C C . LYS A 1 125 ? 10.262 17.072 -17.920 1.00 73.31 125 LYS A C 1
ATOM 950 O O . LYS A 1 125 ? 11.025 16.604 -17.079 1.00 73.31 125 LYS A O 1
ATOM 955 N N . GLY A 1 126 ? 10.267 16.681 -19.194 1.00 76.88 126 GLY A N 1
ATOM 956 C CA . GLY A 1 126 ? 11.184 15.674 -19.738 1.00 76.88 126 GLY A CA 1
ATOM 957 C C . GLY A 1 126 ? 10.769 14.223 -19.468 1.00 76.88 126 GLY A C 1
ATOM 958 O O . GLY A 1 126 ? 9.586 13.910 -19.311 1.00 76.88 126 GLY A O 1
ATOM 959 N N . VAL A 1 127 ? 11.761 13.327 -19.457 1.00 79.25 127 VAL A N 1
ATOM 960 C CA . VAL A 1 127 ? 11.562 11.883 -19.261 1.00 79.25 127 VAL A CA 1
ATOM 961 C C . VAL A 1 127 ? 11.207 11.606 -17.798 1.00 79.25 127 VAL A C 1
ATOM 963 O O . VAL A 1 127 ? 12.034 11.806 -16.910 1.00 79.25 127 VAL A O 1
ATOM 966 N N . TYR A 1 128 ? 9.974 11.149 -17.561 1.00 82.44 128 TYR A N 1
ATOM 967 C CA . TYR A 1 128 ? 9.445 10.895 -16.215 1.00 82.44 128 TYR A CA 1
ATOM 968 C C . TYR A 1 128 ? 10.017 9.614 -15.588 1.00 82.44 128 TYR A C 1
ATOM 970 O O . TYR A 1 128 ? 10.408 9.623 -14.425 1.00 82.44 128 TYR A O 1
ATOM 978 N N . ILE A 1 129 ? 10.135 8.539 -16.372 1.00 85.12 129 ILE A N 1
ATOM 979 C CA . ILE A 1 129 ? 10.670 7.244 -15.931 1.00 85.12 129 ILE A CA 1
ATOM 980 C C . ILE A 1 129 ? 12.070 7.071 -16.521 1.00 85.12 129 ILE A C 1
ATOM 982 O O . ILE A 1 129 ? 12.222 6.989 -17.737 1.00 85.12 129 ILE A O 1
ATOM 986 N N . ARG A 1 130 ? 13.098 7.052 -15.665 1.00 85.62 130 ARG A N 1
ATOM 987 C CA . ARG A 1 130 ? 14.508 6.971 -16.095 1.00 85.62 130 ARG A CA 1
ATOM 988 C C . ARG A 1 130 ? 15.050 5.550 -16.156 1.00 85.62 130 ARG A C 1
ATOM 990 O O . ARG A 1 130 ? 15.816 5.240 -17.058 1.00 85.62 130 ARG A O 1
ATOM 997 N N . ASN A 1 131 ? 14.696 4.727 -15.177 1.00 88.12 131 ASN A N 1
ATOM 998 C CA . ASN A 1 131 ? 15.104 3.334 -15.085 1.00 88.12 131 ASN A CA 1
ATOM 999 C C . ASN A 1 131 ? 14.058 2.568 -14.272 1.00 88.12 131 ASN A C 1
ATOM 1001 O O . ASN A 1 131 ? 13.454 3.136 -13.361 1.00 88.12 131 ASN A O 1
ATOM 1005 N N . VAL A 1 132 ? 13.877 1.292 -14.589 1.00 90.31 132 VAL A N 1
ATOM 1006 C CA . VAL A 1 132 ? 13.056 0.359 -13.822 1.00 90.31 132 VAL A CA 1
ATOM 1007 C C . VAL A 1 132 ? 13.892 -0.888 -13.591 1.00 90.31 132 VAL A C 1
ATOM 1009 O O . VAL A 1 132 ? 14.352 -1.512 -14.542 1.00 90.31 132 VAL A O 1
ATOM 1012 N N . ALA A 1 133 ? 14.093 -1.241 -12.325 1.00 91.25 133 ALA A N 1
ATOM 1013 C CA . ALA A 1 133 ? 14.811 -2.443 -11.934 1.00 91.25 133 ALA A CA 1
ATOM 1014 C C . ALA A 1 133 ? 13.891 -3.329 -11.097 1.00 91.25 133 ALA A C 1
ATOM 1016 O O . ALA A 1 133 ? 13.270 -2.858 -10.143 1.00 91.25 133 ALA A O 1
ATOM 1017 N N . ILE A 1 134 ? 13.821 -4.608 -11.452 1.00 90.38 134 ILE A N 1
ATOM 1018 C CA . ILE A 1 134 ? 13.112 -5.627 -10.682 1.00 90.38 134 ILE A CA 1
ATOM 1019 C C . ILE A 1 134 ? 14.163 -6.461 -9.960 1.00 90.38 134 ILE A C 1
ATOM 1021 O O . ILE A 1 134 ? 15.086 -6.981 -10.585 1.00 90.38 134 ILE A O 1
ATOM 1025 N N . SER A 1 135 ? 14.029 -6.602 -8.646 1.00 91.12 135 SER A N 1
ATOM 1026 C CA . SER A 1 135 ? 14.858 -7.507 -7.854 1.00 91.12 135 SER A CA 1
ATOM 1027 C C . SER A 1 135 ? 13.983 -8.382 -6.967 1.00 91.12 135 SER A C 1
ATOM 1029 O O . SER A 1 135 ? 12.878 -8.004 -6.575 1.00 91.12 135 SER A O 1
ATOM 1031 N N . SER A 1 136 ? 14.497 -9.559 -6.624 1.00 90.00 136 SER A N 1
ATOM 1032 C CA . SER A 1 136 ? 13.989 -10.314 -5.479 1.00 90.00 136 SER A CA 1
ATOM 1033 C C . SER A 1 136 ? 14.606 -9.775 -4.183 1.00 90.00 136 SER A C 1
ATOM 1035 O O . SER A 1 136 ? 15.513 -8.941 -4.217 1.00 90.00 136 SER A O 1
ATOM 1037 N N . SER A 1 137 ? 14.124 -10.246 -3.028 1.00 88.75 137 SER A N 1
ATOM 1038 C CA . SER A 1 137 ? 14.576 -9.763 -1.714 1.00 88.75 137 SER A CA 1
ATOM 1039 C C . SER A 1 137 ? 16.079 -9.942 -1.474 1.00 88.75 137 SER A C 1
ATOM 1041 O O . SER A 1 137 ? 16.681 -9.115 -0.803 1.00 88.75 137 SER A O 1
ATOM 1043 N N . MET A 1 138 ? 16.677 -11.006 -2.021 1.00 90.12 138 MET A N 1
ATOM 1044 C CA . MET A 1 138 ? 18.093 -11.359 -1.829 1.00 90.12 138 MET A CA 1
ATOM 1045 C C . MET A 1 138 ? 18.835 -11.580 -3.159 1.00 90.12 138 MET A C 1
ATOM 1047 O O . MET A 1 138 ? 19.893 -12.204 -3.178 1.00 90.12 138 MET A O 1
ATOM 1051 N N . GLY A 1 139 ? 18.269 -11.128 -4.281 1.00 88.44 139 GLY A N 1
ATOM 1052 C CA . GLY A 1 139 ? 18.828 -11.352 -5.614 1.00 88.44 139 GLY A CA 1
ATOM 1053 C C . GLY A 1 139 ? 19.312 -10.072 -6.292 1.00 88.44 139 GLY A C 1
ATOM 1054 O O . GLY A 1 139 ? 18.934 -8.970 -5.885 1.00 88.44 139 GLY A O 1
ATOM 1055 N N . PRO A 1 140 ? 20.128 -10.204 -7.351 1.00 91.75 140 PRO A N 1
ATOM 1056 C CA . PRO A 1 140 ? 20.538 -9.063 -8.156 1.00 91.75 140 PRO A CA 1
ATOM 1057 C C . PRO A 1 140 ? 19.325 -8.413 -8.837 1.00 91.75 140 PRO A C 1
ATOM 1059 O O . PRO A 1 140 ? 18.353 -9.083 -9.192 1.00 91.75 140 PRO A O 1
ATOM 1062 N N . GLY A 1 141 ? 19.393 -7.094 -9.018 1.00 89.50 141 GLY A N 1
ATOM 1063 C CA . GLY A 1 141 ? 18.394 -6.346 -9.774 1.00 89.50 141 GLY A CA 1
ATOM 1064 C C . GLY A 1 141 ? 18.604 -6.503 -11.276 1.00 89.50 141 GLY A C 1
ATOM 1065 O O . GLY A 1 141 ? 19.721 -6.350 -11.768 1.00 89.50 141 GLY A O 1
ATOM 1066 N N . VAL A 1 142 ? 17.524 -6.777 -12.002 1.00 90.56 142 VAL A N 1
ATOM 1067 C CA . VAL A 1 142 ? 17.497 -6.829 -13.464 1.00 90.56 142 VAL A CA 1
ATOM 1068 C C . VAL A 1 142 ? 16.778 -5.588 -13.975 1.00 90.56 142 VAL A C 1
ATOM 1070 O O . VAL A 1 142 ? 15.633 -5.325 -13.601 1.00 90.56 142 VAL A O 1
ATOM 1073 N N . SER A 1 143 ? 17.456 -4.813 -14.819 1.00 89.75 143 SER A N 1
ATOM 1074 C CA . SER A 1 143 ? 16.851 -3.656 -15.480 1.00 89.75 143 SER A CA 1
ATOM 1075 C C . SER A 1 143 ? 15.878 -4.116 -16.561 1.00 89.75 143 SER A C 1
ATOM 1077 O O . SER A 1 143 ? 16.197 -4.996 -17.359 1.00 89.75 143 SER A O 1
ATOM 1079 N N . VAL A 1 144 ? 14.703 -3.498 -16.594 1.00 87.81 144 VAL A N 1
ATOM 1080 C CA . VAL A 1 144 ? 13.641 -3.783 -17.563 1.00 87.81 144 VAL A CA 1
ATOM 1081 C C . VAL A 1 144 ? 13.578 -2.658 -18.586 1.00 87.81 144 VAL A C 1
ATOM 1083 O O . VAL A 1 144 ? 13.862 -1.500 -18.271 1.00 87.81 144 VAL A O 1
ATOM 1086 N N . ASP A 1 145 ? 13.198 -2.992 -19.817 1.00 86.00 145 ASP A N 1
ATOM 1087 C CA . ASP A 1 145 ? 12.989 -1.987 -20.850 1.00 86.00 145 ASP A CA 1
ATOM 1088 C C . ASP A 1 145 ? 11.823 -1.049 -20.487 1.00 86.00 145 ASP A C 1
ATOM 1090 O O . ASP A 1 145 ? 10.708 -1.466 -20.169 1.00 86.00 145 ASP A O 1
ATOM 1094 N N . ILE A 1 146 ? 12.109 0.249 -20.540 1.00 81.69 146 ILE A N 1
ATOM 1095 C CA . ILE A 1 146 ? 11.196 1.344 -20.202 1.00 81.69 146 ILE A CA 1
ATOM 1096 C C . ILE A 1 146 ? 10.567 1.988 -21.438 1.00 81.69 146 ILE A C 1
ATOM 1098 O O . ILE A 1 146 ? 9.697 2.849 -21.301 1.00 81.69 146 ILE A O 1
ATOM 1102 N N . THR A 1 147 ? 11.000 1.597 -22.639 1.00 78.81 147 THR A N 1
ATOM 1103 C CA . THR A 1 147 ? 10.500 2.107 -23.922 1.00 78.81 147 THR A CA 1
ATOM 1104 C C . THR A 1 147 ? 8.967 2.161 -24.011 1.00 78.81 147 THR A C 1
ATOM 1106 O O . THR A 1 147 ? 8.461 3.232 -24.356 1.00 78.81 147 THR A O 1
ATOM 1109 N N . PRO A 1 148 ? 8.202 1.114 -23.626 1.00 73.69 148 PRO A N 1
ATOM 1110 C CA . PRO A 1 148 ? 6.736 1.158 -23.701 1.00 73.69 148 PRO A CA 1
ATOM 1111 C C . PRO A 1 148 ? 6.081 2.204 -22.782 1.00 73.69 148 PRO A C 1
ATOM 1113 O O . PRO A 1 148 ? 4.959 2.621 -23.044 1.00 73.69 148 PRO A O 1
ATOM 1116 N N . TYR A 1 149 ? 6.773 2.671 -21.739 1.00 71.88 149 TYR A N 1
ATOM 1117 C CA . TYR A 1 149 ? 6.242 3.625 -20.754 1.00 71.88 149 TYR A CA 1
ATOM 1118 C C . TYR A 1 149 ? 6.818 5.042 -20.913 1.00 71.88 149 TYR A C 1
ATOM 1120 O O . TYR A 1 149 ? 6.515 5.947 -20.131 1.00 71.88 149 TYR A O 1
ATOM 1128 N N . ARG A 1 150 ? 7.673 5.256 -21.922 1.00 63.50 150 ARG A N 1
ATOM 1129 C CA . ARG A 1 150 ? 8.363 6.530 -22.175 1.00 63.50 150 ARG A CA 1
ATOM 1130 C C . ARG A 1 150 ? 7.514 7.518 -22.986 1.00 63.50 150 ARG A C 1
ATOM 1132 O O . ARG A 1 150 ? 7.776 8.722 -22.956 1.00 63.50 150 ARG A O 1
ATOM 1139 N N . SER A 1 151 ? 6.486 7.042 -23.685 1.00 54.16 151 SER A N 1
ATOM 1140 C CA . SER A 1 151 ? 5.677 7.817 -24.629 1.00 54.16 151 SER A CA 1
ATOM 1141 C C . SER A 1 151 ? 4.464 8.495 -23.981 1.00 54.16 151 SER A C 1
ATOM 1143 O O . SER A 1 151 ? 3.317 8.182 -24.270 1.00 54.16 151 SER A O 1
ATOM 1145 N N . VAL A 1 152 ? 4.725 9.520 -23.164 1.00 49.84 152 VAL A N 1
ATOM 1146 C CA . VAL A 1 152 ? 3.779 10.644 -22.970 1.00 49.84 152 VAL A CA 1
ATOM 1147 C C . VAL A 1 152 ? 4.560 11.964 -23.034 1.00 49.84 152 VAL A C 1
ATOM 1149 O O . VAL A 1 152 ? 4.588 12.762 -22.092 1.00 49.84 152 VAL A O 1
ATOM 1152 N N . GLY A 1 153 ? 5.309 12.137 -24.128 1.00 45.16 153 GLY A N 1
ATOM 1153 C CA . GLY A 1 153 ? 6.166 13.305 -24.351 1.00 45.16 153 GLY A CA 1
ATOM 1154 C C . GLY A 1 153 ? 6.978 13.287 -25.647 1.00 45.16 153 GLY A C 1
ATOM 1155 O O . GLY A 1 153 ? 8.066 13.849 -25.666 1.00 45.16 153 GLY A O 1
ATOM 1156 N N . SER A 1 154 ? 6.487 12.630 -26.700 1.00 37.47 154 SER A N 1
ATOM 1157 C CA . SER A 1 154 ? 7.075 12.707 -28.043 1.00 37.47 154 SER A CA 1
ATOM 1158 C C . SER A 1 154 ? 5.972 12.767 -29.098 1.00 37.47 154 SER A C 1
ATOM 1160 O O . SER A 1 154 ? 5.886 11.905 -29.960 1.00 37.47 154 SER A O 1
ATOM 1162 N N . GLU A 1 155 ? 5.124 13.787 -29.002 1.00 35.84 155 GLU A N 1
ATOM 1163 C CA . GLU A 1 155 ? 4.364 14.318 -30.136 1.00 35.84 155 GLU A CA 1
ATOM 1164 C C . GLU A 1 155 ? 4.303 15.840 -29.985 1.00 35.84 155 GLU A C 1
ATOM 1166 O O . GLU A 1 155 ? 3.407 16.391 -29.342 1.00 35.84 155 GLU A O 1
ATOM 1171 N N . ARG A 1 156 ? 5.355 16.491 -30.489 1.00 33.47 156 ARG A N 1
ATOM 1172 C CA . ARG A 1 156 ? 5.372 17.668 -31.375 1.00 33.47 156 ARG A CA 1
ATOM 1173 C C . ARG A 1 156 ? 6.801 18.179 -31.492 1.00 33.47 156 ARG A C 1
ATOM 1175 O O . ARG A 1 156 ? 7.403 18.473 -30.438 1.00 33.47 156 ARG A O 1
#

Radius of gyration: 18.73 Å; chains: 1; bounding box: 42×38×56 Å